Protein AF-A0A9X3UJI6-F1 (afdb_monomer_lite)

Sequence (115 aa):
MTDERDRELNRLFAEADKPLDGEAFATWTMRSAGDGRRRHVVKILVVIVVVLLASMLFAAPMQQAAILVMNGLATPLFTIGDPVLGAALLPVNTIATPCALLFLMLRAARRRLFR

Radius of gyration: 37.48 Å; chains: 1; bounding box: 63×38×109 Å

Foldseek 3Di:
DVVVVVVVVVVVVVVVPPPPPVVVVVVVVVCVVPVVVVVVVVVVVVVVVVVVVVCVVCVVVVVVVVVVVVVQQQDFQDDDPDPVVCVVCSVCRGNVNVVVVVVVVVVVVVVVVVD

Secondary structure (DSSP, 8-state):
--HHHHHHHHHHHHHHTS---HHHHHHHHHHHHHHHHHHHHHHHHHHHHHHHHHHHHHHHHHHHHHHHHHHHHTSBSS--SSHHHHHHHTTTSBTHHHHHHHHHHHHHHHHHHT-

pLDDT: mean 80.9, std 10.62, range [49.69, 96.44]

Organism: NCBI:txid1922333

Structure (mmCIF, N/CA/C/O backbone):
data_AF-A0A9X3UJI6-F1
#
_entry.id   AF-A0A9X3UJI6-F1
#
loop_
_atom_site.group_PDB
_atom_site.id
_atom_site.type_symbol
_atom_site.label_atom_id
_atom_site.label_alt_id
_atom_site.label_comp_id
_atom_site.label_asym_id
_atom_site.label_entity_id
_atom_site.label_seq_id
_atom_site.pdbx_PDB_ins_code
_atom_site.Cartn_x
_atom_site.Cartn_y
_atom_site.Cartn_z
_atom_site.occupancy
_atom_site.B_iso_or_equiv
_atom_site.auth_seq_id
_atom_site.auth_comp_id
_atom_site.auth_asym_id
_atom_site.auth_atom_id
_atom_site.pdbx_PDB_model_num
ATOM 1 N N . MET A 1 1 ? -36.131 -8.333 76.425 1.00 49.69 1 MET A N 1
ATOM 2 C CA . MET A 1 1 ? -34.987 -8.161 75.493 1.00 49.69 1 MET A CA 1
ATOM 3 C C . MET A 1 1 ? -35.356 -8.426 74.024 1.00 49.69 1 MET A C 1
ATOM 5 O O . MET A 1 1 ? -34.466 -8.449 73.187 1.00 49.69 1 MET A O 1
ATOM 9 N N . THR A 1 2 ? -36.637 -8.597 73.678 1.00 60.09 2 THR A N 1
ATOM 10 C CA . THR A 1 2 ? -37.119 -8.843 72.303 1.00 60.09 2 THR A CA 1
ATOM 11 C C . THR A 1 2 ? -37.584 -7.569 71.585 1.00 60.09 2 THR A C 1
ATOM 13 O O . THR A 1 2 ? -37.317 -7.428 70.398 1.00 60.09 2 THR A O 1
ATOM 16 N N . ASP A 1 3 ? -38.151 -6.596 72.308 1.00 64.38 3 ASP A N 1
ATOM 17 C CA . ASP A 1 3 ? -38.737 -5.381 71.706 1.00 64.38 3 ASP A CA 1
ATOM 18 C C . ASP A 1 3 ? -37.740 -4.485 70.957 1.00 64.38 3 ASP A C 1
ATOM 20 O O . ASP A 1 3 ? -38.093 -3.816 69.988 1.00 64.38 3 ASP A O 1
ATOM 24 N N . GLU A 1 4 ? -36.482 -4.453 71.392 1.00 65.06 4 GLU A N 1
ATOM 25 C CA . GLU A 1 4 ? -35.472 -3.554 70.822 1.00 65.06 4 GLU A CA 1
ATOM 26 C C . GLU A 1 4 ? -34.959 -4.066 69.467 1.00 65.06 4 GLU A C 1
ATOM 28 O O . GLU A 1 4 ? -34.806 -3.287 68.525 1.00 65.06 4 GLU A O 1
ATOM 33 N N . ARG A 1 5 ? -34.825 -5.396 69.326 1.00 59.84 5 ARG A N 1
ATOM 34 C CA . ARG A 1 5 ? -34.495 -6.061 68.054 1.00 59.84 5 ARG A CA 1
ATOM 35 C C . ARG A 1 5 ? -35.612 -5.912 67.028 1.00 59.84 5 ARG A C 1
ATOM 37 O O . ARG A 1 5 ? -35.316 -5.679 65.860 1.00 59.84 5 ARG A O 1
ATOM 44 N N . ASP A 1 6 ? -36.869 -6.001 67.453 1.00 72.81 6 ASP A N 1
ATOM 45 C CA . ASP A 1 6 ? -38.018 -5.855 66.553 1.00 72.81 6 ASP A CA 1
ATOM 46 C C . ASP A 1 6 ? -38.169 -4.415 66.048 1.00 72.81 6 ASP A C 1
ATOM 48 O O . ASP A 1 6 ? -38.568 -4.182 64.905 1.00 72.81 6 ASP A O 1
ATOM 52 N N . ARG A 1 7 ? -37.780 -3.427 66.860 1.00 77.69 7 ARG A N 1
ATOM 53 C CA . ARG A 1 7 ? -37.749 -2.018 66.447 1.00 77.69 7 ARG A CA 1
ATOM 54 C C . ARG A 1 7 ? -36.682 -1.747 65.392 1.00 77.69 7 ARG A C 1
ATOM 56 O O . ARG A 1 7 ? -36.940 -1.019 64.434 1.00 77.69 7 ARG A O 1
ATOM 63 N N . GLU A 1 8 ? -35.501 -2.330 65.563 1.00 79.12 8 GLU A N 1
ATOM 64 C CA . GLU A 1 8 ? -34.393 -2.187 64.620 1.00 79.12 8 GLU A CA 1
ATOM 65 C C . GLU A 1 8 ? -34.679 -2.918 63.302 1.00 79.12 8 GLU A C 1
ATOM 67 O O . GLU A 1 8 ? -34.465 -2.352 62.231 1.00 79.12 8 GLU A O 1
ATOM 72 N N . LEU A 1 9 ? -35.285 -4.109 63.366 1.00 76.56 9 LEU A N 1
ATOM 73 C CA . LEU A 1 9 ? -35.761 -4.827 62.182 1.00 76.56 9 LEU A CA 1
ATOM 74 C C . LEU A 1 9 ? -36.803 -4.006 61.412 1.00 76.56 9 LEU A C 1
ATOM 76 O O . LEU A 1 9 ? -36.658 -3.798 60.211 1.00 76.56 9 LEU A O 1
ATOM 80 N N . ASN A 1 10 ? -37.822 -3.489 62.102 1.00 78.19 10 ASN A N 1
ATOM 81 C CA . ASN A 1 10 ? -38.872 -2.686 61.472 1.00 78.19 10 ASN A CA 1
ATOM 82 C C . ASN A 1 10 ? -38.327 -1.391 60.862 1.00 78.19 10 ASN A C 1
ATOM 84 O O . ASN A 1 10 ? -38.797 -0.964 59.810 1.00 78.19 10 ASN A O 1
ATOM 88 N N . ARG A 1 11 ? -37.303 -0.786 61.476 1.00 82.31 11 ARG A N 1
ATOM 89 C CA . ARG A 1 11 ? -36.611 0.373 60.905 1.00 82.31 11 ARG A CA 1
ATOM 90 C C . ARG A 1 11 ? -35.869 0.011 59.616 1.00 82.31 11 ARG A C 1
ATOM 92 O O . ARG A 1 11 ? -35.954 0.765 58.652 1.00 82.31 11 ARG A O 1
ATOM 99 N N . LEU A 1 12 ? -35.180 -1.130 59.584 1.00 78.00 12 LEU A N 1
ATOM 100 C CA . LEU A 1 12 ? -34.471 -1.606 58.392 1.00 78.00 12 LEU A CA 1
ATOM 101 C C . LEU A 1 12 ? -35.436 -1.963 57.252 1.00 78.00 12 LEU A C 1
ATOM 103 O O . LEU A 1 12 ? -35.159 -1.637 56.101 1.00 78.00 12 LEU A O 1
ATOM 107 N N . PHE A 1 13 ? -36.590 -2.561 57.560 1.00 76.56 13 PHE A N 1
ATOM 108 C CA . PHE A 1 13 ? -37.630 -2.835 56.564 1.00 76.56 13 PHE A CA 1
ATOM 109 C C . PHE A 1 13 ? -38.301 -1.558 56.050 1.00 76.56 13 PHE A C 1
ATOM 111 O O . PHE A 1 13 ? -38.469 -1.423 54.845 1.00 76.56 13 PHE A O 1
ATOM 118 N N . ALA A 1 14 ? -38.599 -0.586 56.918 1.00 76.19 14 ALA A N 1
ATOM 119 C CA . ALA A 1 14 ? -39.141 0.712 56.502 1.00 76.19 14 ALA A CA 1
ATOM 120 C C . ALA A 1 14 ? -38.159 1.522 55.633 1.00 76.19 14 ALA A C 1
ATOM 122 O O . ALA A 1 14 ? -38.567 2.318 54.791 1.00 76.19 14 ALA A O 1
ATOM 123 N N . GLU A 1 15 ? -36.854 1.330 55.829 1.00 69.31 15 GLU A N 1
ATOM 124 C CA . GLU A 1 15 ? -35.813 1.941 55.002 1.00 69.31 15 GLU A CA 1
ATOM 125 C C . GLU A 1 15 ? -35.640 1.220 53.654 1.00 69.31 15 GLU A C 1
ATOM 127 O O . GLU A 1 15 ? -35.392 1.877 52.642 1.00 69.31 15 GLU A O 1
ATOM 132 N N . ALA A 1 16 ? -35.820 -0.104 53.625 1.00 63.38 16 ALA A N 1
ATOM 133 C CA . ALA A 1 16 ? -35.774 -0.922 52.411 1.00 63.38 16 ALA A CA 1
ATOM 134 C C . ALA A 1 16 ? -37.045 -0.816 51.547 1.00 63.38 16 ALA A C 1
ATOM 136 O O . ALA A 1 16 ? -36.970 -1.030 50.341 1.00 63.38 16 ALA A O 1
ATOM 137 N N . ASP A 1 17 ? -38.183 -0.447 52.142 1.00 60.66 17 ASP A N 1
ATOM 138 C CA . ASP A 1 17 ? -39.458 -0.194 51.452 1.00 60.66 17 ASP A CA 1
ATOM 139 C C . ASP A 1 17 ? -39.488 1.171 50.735 1.00 60.66 17 ASP A C 1
ATOM 141 O O . ASP A 1 17 ? -40.481 1.553 50.118 1.00 60.66 17 ASP A O 1
ATOM 145 N N . LYS A 1 18 ? -38.376 1.924 50.773 1.00 60.28 18 LYS A N 1
ATOM 146 C CA . LYS A 1 18 ? -38.174 3.053 49.862 1.00 60.28 18 LYS A CA 1
ATOM 147 C C . LYS A 1 18 ? -38.182 2.494 48.437 1.00 60.28 18 LYS A C 1
ATOM 149 O O . LYS A 1 18 ? -37.282 1.720 48.107 1.00 60.28 18 LYS A O 1
ATOM 154 N N . PRO A 1 19 ? -39.145 2.882 47.581 1.00 56.69 19 PRO A N 1
ATOM 155 C CA . PRO A 1 19 ? -39.188 2.406 46.212 1.00 56.69 19 PRO A CA 1
ATOM 156 C C . PRO A 1 19 ? -37.906 2.866 45.523 1.00 56.69 19 PRO A C 1
ATOM 158 O O . PRO A 1 19 ? -37.726 4.045 45.219 1.00 56.69 19 PRO A O 1
ATOM 161 N N . LEU A 1 20 ? -36.978 1.930 45.322 1.00 60.25 20 LEU A N 1
ATOM 162 C CA . LEU A 1 20 ? -35.911 2.101 44.354 1.00 60.25 20 LEU A CA 1
ATOM 163 C C . LEU A 1 20 ? -36.619 2.397 43.044 1.00 60.25 20 LEU A C 1
ATOM 165 O O . LEU A 1 20 ? -37.429 1.588 42.595 1.00 60.25 20 LEU A O 1
ATOM 169 N N . ASP A 1 21 ? -36.361 3.582 42.501 1.00 68.69 21 ASP A N 1
ATOM 170 C CA . ASP A 1 21 ? -36.966 4.078 41.274 1.00 68.69 21 ASP A CA 1
ATOM 171 C C . ASP A 1 21 ? -36.557 3.148 40.119 1.00 68.69 21 ASP A C 1
ATOM 173 O O . ASP A 1 21 ? -35.526 3.310 39.458 1.00 68.69 21 ASP A O 1
ATOM 177 N N . GLY A 1 22 ? -37.309 2.053 39.987 1.00 67.81 22 GLY A N 1
ATOM 178 C CA . GLY A 1 22 ? -36.978 0.910 39.149 1.00 67.81 22 GLY A CA 1
ATOM 179 C C . GLY A 1 22 ? -36.942 1.301 37.681 1.00 67.81 22 GLY A C 1
ATOM 180 O O . GLY A 1 22 ? -36.173 0.724 36.916 1.00 67.81 22 GLY A O 1
ATOM 181 N N . GLU A 1 23 ? -37.690 2.342 37.307 1.00 70.75 23 GLU A N 1
ATOM 182 C CA . GLU A 1 23 ? -37.623 2.971 35.992 1.00 70.75 23 GLU A CA 1
ATOM 183 C C . GLU A 1 23 ? -36.291 3.682 35.760 1.00 70.75 23 GLU A C 1
ATOM 185 O O . GLU A 1 23 ? -35.681 3.493 34.706 1.00 70.75 23 GLU A O 1
ATOM 190 N N . ALA A 1 24 ? -35.782 4.448 36.728 1.00 72.88 24 ALA A N 1
ATOM 191 C CA . ALA A 1 24 ? -34.482 5.106 36.608 1.00 72.88 24 ALA A CA 1
ATOM 192 C C . ALA A 1 24 ? -33.337 4.081 36.515 1.00 72.88 24 ALA A C 1
ATOM 194 O O . ALA A 1 24 ? -32.437 4.218 35.678 1.00 72.88 24 ALA A O 1
ATOM 195 N N . PHE A 1 25 ? -33.400 3.009 37.311 1.00 73.56 25 PHE A N 1
ATOM 196 C CA . PHE A 1 25 ? -32.430 1.914 37.259 1.00 73.56 25 PHE A CA 1
ATOM 197 C C . PHE A 1 25 ? -32.507 1.125 35.941 1.00 73.56 25 PHE A C 1
ATOM 199 O O . PHE A 1 25 ? -31.468 0.862 35.327 1.00 73.56 25 PHE A O 1
ATOM 206 N N . ALA A 1 26 ? -33.711 0.794 35.461 1.00 74.94 26 ALA A N 1
ATOM 207 C CA . ALA A 1 26 ? -33.925 0.119 34.178 1.00 74.94 26 ALA A CA 1
ATOM 208 C C . ALA A 1 26 ? -33.450 0.983 32.998 1.00 74.94 26 ALA A C 1
ATOM 210 O O . ALA A 1 26 ? -32.753 0.508 32.100 1.00 74.94 26 ALA A O 1
ATOM 211 N N . THR A 1 27 ? -33.740 2.284 33.035 1.00 76.50 27 THR A N 1
ATOM 212 C CA . THR A 1 27 ? -33.306 3.247 32.015 1.00 76.50 27 THR A CA 1
ATOM 213 C C . THR A 1 27 ? -31.783 3.374 31.985 1.00 76.50 27 THR A C 1
ATOM 215 O O . THR A 1 27 ? -31.173 3.403 30.912 1.00 76.50 27 THR A O 1
ATOM 218 N N . TRP A 1 28 ? -31.140 3.413 33.155 1.00 75.81 28 TRP A N 1
ATOM 219 C CA . TRP A 1 28 ? -29.685 3.482 33.273 1.00 75.81 28 TRP A CA 1
ATOM 220 C C . TRP A 1 28 ? -28.996 2.185 32.822 1.00 75.81 28 TRP A C 1
ATOM 222 O O . TRP A 1 28 ? -28.017 2.242 32.075 1.00 75.81 28 TRP A O 1
ATOM 232 N N . THR A 1 29 ? -29.525 1.016 33.195 1.00 69.62 29 THR A N 1
ATOM 233 C CA . THR A 1 29 ? -28.976 -0.284 32.767 1.00 69.62 29 THR A CA 1
ATOM 234 C C . THR A 1 29 ? -29.142 -0.511 31.264 1.00 69.62 29 THR A C 1
ATOM 236 O O . THR A 1 29 ? -28.184 -0.929 30.609 1.00 69.62 29 THR A O 1
ATOM 239 N N . MET A 1 30 ? -30.286 -0.143 30.676 1.00 71.06 30 MET A N 1
ATOM 240 C CA . MET A 1 30 ? -30.489 -0.196 29.222 1.00 71.06 30 MET A CA 1
ATOM 241 C C . MET A 1 30 ? -29.557 0.760 28.462 1.00 71.06 30 MET A C 1
ATOM 243 O O . MET A 1 30 ? -28.997 0.381 27.428 1.00 71.06 30 MET A O 1
ATOM 247 N N . ARG A 1 31 ? -29.316 1.975 28.981 1.00 65.25 31 ARG A N 1
ATOM 248 C CA . ARG A 1 31 ? -28.329 2.908 28.403 1.00 65.25 31 ARG A CA 1
ATOM 249 C C . ARG A 1 31 ? -26.905 2.365 28.482 1.00 65.25 31 ARG A C 1
ATOM 251 O O . ARG A 1 31 ? -26.198 2.395 27.476 1.00 65.25 31 ARG A O 1
ATOM 258 N N . SER A 1 32 ? -26.497 1.839 29.636 1.00 62.91 32 SER A N 1
ATOM 259 C CA . SER A 1 32 ? -25.155 1.277 29.837 1.00 62.91 32 SER A CA 1
ATOM 260 C C . SER A 1 32 ? -24.891 0.051 28.956 1.00 62.91 32 SER A C 1
ATOM 262 O O . SER A 1 32 ? -23.776 -0.108 28.458 1.00 62.91 32 SER A O 1
ATOM 264 N N . ALA A 1 33 ? -25.907 -0.774 28.681 1.00 63.78 33 ALA A N 1
ATOM 265 C CA . ALA A 1 33 ? -25.784 -1.916 27.772 1.00 63.78 33 ALA A CA 1
ATOM 266 C C . ALA A 1 33 ? -25.642 -1.500 26.290 1.00 63.78 33 ALA A C 1
ATOM 268 O O . ALA A 1 33 ? -24.910 -2.137 25.530 1.00 63.78 33 ALA A O 1
ATOM 269 N N . GLY A 1 34 ? -26.298 -0.413 25.864 1.00 61.47 34 GLY A N 1
ATOM 270 C CA . GLY A 1 34 ? -26.243 0.078 24.478 1.00 61.47 34 GLY A CA 1
ATOM 271 C C . GLY A 1 34 ? -24.972 0.864 24.123 1.00 61.47 34 GLY A C 1
ATOM 272 O O . GLY A 1 34 ? -24.564 0.921 22.956 1.00 61.47 34 GLY A O 1
ATOM 273 N N . ASP A 1 35 ? -24.311 1.446 25.122 1.00 68.25 35 ASP A N 1
ATOM 274 C CA . ASP A 1 35 ? -23.213 2.393 24.922 1.00 68.25 35 ASP A CA 1
ATOM 275 C C . ASP A 1 35 ? -21.940 1.736 24.358 1.00 68.25 35 ASP A C 1
ATOM 277 O O . ASP A 1 35 ? -21.201 2.348 23.581 1.00 68.25 35 ASP A O 1
ATOM 281 N N . GLY A 1 36 ? -21.707 0.455 24.665 1.00 71.19 36 GLY A N 1
ATOM 282 C CA . GLY A 1 36 ? -20.557 -0.302 24.158 1.00 71.19 36 GLY A CA 1
ATOM 283 C C . GLY A 1 36 ? -20.560 -0.450 22.633 1.00 71.19 36 GLY A C 1
ATOM 284 O O . GLY A 1 36 ? -19.538 -0.219 21.980 1.00 71.19 36 GLY A O 1
ATOM 285 N N . ARG A 1 37 ? -21.725 -0.752 22.043 1.00 75.25 37 ARG A N 1
ATOM 286 C CA . ARG A 1 37 ? -21.870 -0.925 20.587 1.00 75.25 37 ARG A CA 1
ATOM 287 C C . ARG A 1 37 ? -21.697 0.401 19.853 1.00 75.25 37 ARG A C 1
ATOM 289 O O . ARG A 1 37 ? -20.983 0.458 18.854 1.00 75.25 37 ARG A O 1
ATOM 296 N N . ARG A 1 38 ? -22.274 1.484 20.383 1.00 79.88 38 ARG A N 1
ATOM 297 C CA . ARG A 1 38 ? -22.138 2.832 19.813 1.00 79.88 38 ARG A CA 1
ATOM 298 C C . ARG A 1 38 ? -20.692 3.327 19.870 1.00 79.88 38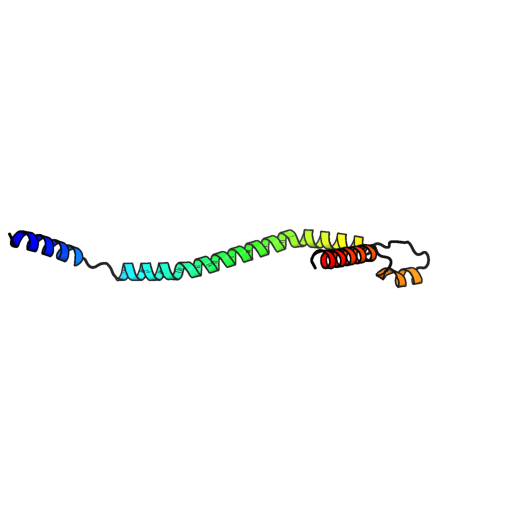 ARG A C 1
ATOM 300 O O . ARG A 1 38 ? -20.180 3.813 18.866 1.00 79.88 38 ARG A O 1
ATOM 307 N N . ARG A 1 39 ? -19.997 3.131 20.996 1.00 82.06 39 ARG A N 1
ATOM 308 C CA . ARG A 1 39 ? -18.565 3.459 21.127 1.00 82.06 39 ARG A CA 1
ATOM 309 C C . ARG A 1 39 ? -17.704 2.665 20.146 1.00 82.06 39 ARG A C 1
ATOM 311 O O . ARG A 1 39 ? -16.749 3.213 19.604 1.00 82.06 39 ARG A O 1
ATOM 318 N N . HIS A 1 40 ? -18.032 1.397 19.898 1.00 86.00 40 HIS A N 1
ATOM 319 C CA . HIS A 1 40 ? -17.296 0.575 18.940 1.00 86.00 40 HIS A CA 1
ATOM 320 C C . HIS A 1 40 ? -17.495 1.048 17.493 1.00 86.00 40 HIS A C 1
ATOM 322 O O . HIS A 1 40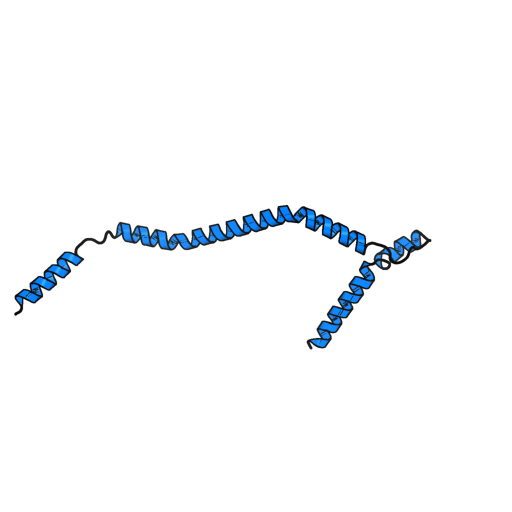 ? -16.515 1.220 16.773 1.00 86.00 40 HIS A O 1
ATOM 328 N N . VAL A 1 41 ? -18.733 1.364 17.097 1.00 88.88 41 VAL A N 1
ATOM 329 C CA . VAL A 1 41 ? -19.033 1.938 15.773 1.00 88.88 41 VAL A CA 1
ATOM 330 C C . VAL A 1 41 ? -18.311 3.272 15.569 1.00 88.88 41 VAL A C 1
ATOM 332 O O . VAL A 1 41 ? -17.698 3.478 14.527 1.00 88.88 41 VAL A O 1
ATOM 335 N N . VAL A 1 42 ? -18.309 4.153 16.575 1.00 91.06 42 VAL A N 1
ATOM 336 C CA . VAL A 1 42 ? -17.592 5.438 16.503 1.00 91.06 42 VAL A CA 1
ATOM 337 C C . VAL A 1 42 ? -16.083 5.229 16.367 1.00 91.06 42 VAL A C 1
ATOM 339 O O . VAL A 1 42 ? -15.458 5.889 15.545 1.00 91.06 42 VAL A O 1
ATOM 342 N N . LYS A 1 43 ? -15.486 4.284 17.106 1.00 92.75 43 LYS A N 1
ATOM 343 C CA . LYS A 1 43 ? -14.058 3.949 16.960 1.00 92.75 43 LYS A CA 1
ATOM 344 C C . LYS A 1 43 ? -13.724 3.482 15.545 1.00 92.75 43 LYS A C 1
ATOM 346 O O . LYS A 1 43 ? -12.753 3.961 14.971 1.00 92.75 43 LYS A O 1
ATOM 351 N N . ILE A 1 44 ? -14.532 2.585 14.979 1.00 94.00 44 ILE A N 1
ATOM 352 C CA . ILE A 1 44 ? -14.344 2.105 13.603 1.00 94.00 44 ILE A CA 1
ATOM 353 C C . ILE A 1 44 ? -14.454 3.270 12.617 1.00 94.00 44 ILE A C 1
ATOM 355 O O . ILE A 1 44 ? -13.598 3.416 11.750 1.00 94.00 44 ILE A O 1
ATOM 359 N N . LEU A 1 45 ? -15.459 4.134 12.783 1.00 95.62 45 LEU A N 1
ATOM 360 C CA . LEU A 1 45 ? -15.649 5.304 11.930 1.00 95.62 45 LEU A CA 1
ATOM 361 C C . LEU A 1 45 ? -14.432 6.238 11.971 1.00 95.62 45 LEU A C 1
ATOM 363 O O . LEU A 1 45 ? -13.947 6.656 10.925 1.00 95.62 45 LEU A O 1
ATOM 367 N N . VAL A 1 46 ? -13.900 6.516 13.164 1.00 95.56 46 VAL A N 1
ATOM 368 C CA . VAL A 1 46 ? -12.691 7.336 13.333 1.00 95.56 46 VAL A CA 1
ATOM 369 C C . VAL A 1 46 ? -11.497 6.697 12.629 1.00 95.56 46 VAL A C 1
ATOM 371 O O . VAL A 1 46 ? -10.788 7.389 11.906 1.00 95.56 46 VAL A O 1
ATOM 374 N N . VAL A 1 47 ? -11.291 5.386 12.782 1.00 95.94 47 VAL A N 1
ATOM 375 C CA . VAL A 1 47 ? -10.205 4.674 12.089 1.00 95.94 47 VAL A CA 1
ATOM 376 C C . VAL A 1 47 ? -10.352 4.797 10.575 1.00 95.94 47 VAL A C 1
ATOM 378 O O . VAL A 1 47 ? -9.379 5.127 9.904 1.00 95.94 47 VAL A O 1
ATOM 381 N N . ILE A 1 48 ? -11.556 4.594 10.035 1.00 96.19 48 ILE A N 1
ATOM 382 C CA . ILE A 1 48 ? -11.816 4.733 8.597 1.00 96.19 48 ILE A CA 1
ATOM 383 C C . ILE A 1 48 ? -11.477 6.147 8.129 1.00 96.19 48 ILE A C 1
ATOM 385 O O . ILE A 1 48 ? -10.769 6.299 7.140 1.00 96.19 48 ILE A O 1
ATOM 389 N N . VAL A 1 49 ? -11.930 7.176 8.848 1.00 96.44 49 VAL A N 1
ATOM 390 C CA . VAL A 1 49 ? -11.651 8.577 8.501 1.00 96.44 49 VAL A CA 1
ATOM 391 C C . VAL A 1 49 ? -10.151 8.863 8.528 1.00 96.44 49 VAL A C 1
ATOM 393 O O . VAL A 1 49 ? -9.633 9.460 7.589 1.00 96.44 49 VAL A O 1
ATOM 396 N N . VAL A 1 50 ? -9.434 8.403 9.556 1.00 95.50 50 VAL A N 1
ATOM 397 C CA . VAL A 1 50 ? -7.978 8.579 9.658 1.00 95.50 50 VAL A CA 1
ATOM 398 C C . VAL A 1 50 ? -7.259 7.883 8.505 1.00 95.50 50 VAL A C 1
ATOM 400 O O . VAL A 1 50 ? -6.395 8.490 7.878 1.00 95.50 50 VAL A O 1
ATOM 403 N N . VAL A 1 51 ? -7.627 6.640 8.188 1.00 94.69 51 VAL A N 1
ATOM 404 C CA . VAL A 1 51 ? -7.046 5.895 7.063 1.00 94.69 51 VAL A CA 1
ATOM 405 C C . VAL A 1 51 ? -7.347 6.591 5.739 1.00 94.69 51 VAL A C 1
ATOM 407 O O . VAL A 1 51 ? -6.461 6.697 4.897 1.00 94.69 51 VAL A O 1
ATOM 410 N N . LEU A 1 52 ? -8.562 7.109 5.557 1.00 93.62 52 LEU A N 1
ATOM 411 C CA . LEU A 1 52 ? -8.962 7.801 4.336 1.00 93.62 52 LEU A CA 1
ATOM 412 C C . LEU A 1 52 ? -8.182 9.111 4.160 1.00 93.62 52 LEU A C 1
ATOM 414 O O . LEU A 1 52 ? -7.615 9.345 3.095 1.00 93.62 52 LEU A O 1
ATOM 418 N N . LEU A 1 53 ? -8.063 9.913 5.220 1.00 92.75 53 LEU A N 1
ATOM 419 C CA . LEU A 1 53 ? -7.256 11.135 5.224 1.00 92.75 53 LEU A CA 1
ATOM 420 C C . LEU A 1 53 ? -5.773 10.843 4.981 1.00 92.75 53 LEU A C 1
ATOM 422 O O . LEU A 1 53 ? -5.151 11.502 4.150 1.00 92.75 53 LEU A O 1
ATOM 426 N N . ALA A 1 54 ? -5.219 9.828 5.648 1.00 91.00 54 ALA A N 1
ATOM 427 C CA . ALA A 1 54 ? -3.851 9.386 5.412 1.00 91.00 54 ALA A CA 1
ATOM 428 C C . ALA A 1 54 ? -3.669 8.947 3.953 1.00 91.00 54 ALA A C 1
ATOM 430 O O . ALA A 1 54 ? -2.724 9.375 3.299 1.00 91.00 54 ALA A O 1
ATOM 431 N N . SER A 1 55 ? -4.599 8.164 3.404 1.00 88.62 55 SER A N 1
ATOM 432 C CA . SER A 1 55 ? -4.532 7.724 2.011 1.00 88.62 55 SER A CA 1
ATOM 433 C C . SER A 1 55 ? -4.547 8.900 1.035 1.00 88.62 55 SER A C 1
ATOM 435 O O . SER A 1 55 ? -3.740 8.914 0.116 1.00 88.62 55 SER A O 1
ATOM 437 N N . MET A 1 56 ? -5.376 9.925 1.262 1.00 89.00 56 MET A N 1
ATOM 438 C CA . MET A 1 56 ? -5.402 11.121 0.416 1.00 89.00 56 MET A CA 1
ATOM 439 C C . MET A 1 56 ? -4.106 11.925 0.513 1.00 89.00 56 MET A C 1
ATOM 441 O O . MET A 1 56 ? -3.576 12.357 -0.508 1.00 89.00 56 MET A O 1
ATOM 445 N N . LEU A 1 57 ? -3.577 12.095 1.726 1.00 90.38 57 LEU A N 1
ATOM 446 C CA . LEU A 1 57 ? -2.344 12.844 1.953 1.00 90.38 57 LEU A CA 1
ATOM 447 C C . LEU A 1 57 ? -1.127 12.138 1.337 1.00 90.38 57 LEU A C 1
ATOM 449 O O . LEU A 1 57 ? -0.256 12.785 0.759 1.00 90.38 57 LEU A O 1
ATOM 453 N N . PHE A 1 58 ? -1.080 10.808 1.438 1.00 91.12 58 PHE A N 1
ATOM 454 C CA . PHE A 1 58 ? 0.040 10.001 0.961 1.00 91.12 58 PHE A CA 1
ATOM 455 C C . PHE A 1 58 ? -0.124 9.475 -0.470 1.00 91.12 58 PHE A C 1
ATOM 457 O O . PHE A 1 58 ? 0.858 8.994 -1.032 1.00 91.12 58 PHE A O 1
ATOM 464 N N . ALA A 1 59 ? -1.297 9.602 -1.098 1.00 87.69 59 ALA A N 1
ATOM 465 C CA . ALA A 1 59 ? -1.530 9.122 -2.463 1.00 87.69 59 ALA A CA 1
ATOM 466 C C . ALA A 1 59 ? -0.564 9.761 -3.465 1.00 87.69 59 ALA A C 1
ATOM 468 O O . ALA A 1 59 ? 0.122 9.052 -4.199 1.00 87.69 59 ALA A O 1
ATOM 469 N N . ALA A 1 60 ? -0.466 11.092 -3.459 1.00 83.88 60 ALA A N 1
ATOM 470 C CA . ALA A 1 60 ? 0.414 11.824 -4.364 1.00 83.88 60 ALA A CA 1
ATOM 471 C C . ALA A 1 60 ? 1.905 11.467 -4.177 1.00 83.88 60 ALA A C 1
ATOM 473 O O . ALA A 1 60 ? 2.539 11.077 -5.162 1.00 83.88 60 ALA A O 1
ATOM 474 N N . PRO A 1 61 ? 2.491 11.525 -2.961 1.00 87.38 61 PRO A N 1
ATOM 475 C CA . PRO A 1 61 ? 3.894 11.159 -2.783 1.00 87.38 61 PRO A CA 1
ATOM 476 C C . PRO A 1 61 ? 4.154 9.666 -3.030 1.00 87.38 61 PRO A C 1
ATOM 478 O O . PRO A 1 61 ? 5.185 9.336 -3.613 1.00 87.38 61 PRO A O 1
ATOM 481 N N . MET A 1 62 ? 3.234 8.754 -2.676 1.00 87.88 62 MET A N 1
ATOM 482 C CA . MET A 1 62 ? 3.384 7.330 -3.022 1.00 87.88 62 MET A CA 1
ATOM 483 C C . MET A 1 62 ? 3.366 7.109 -4.530 1.00 87.88 62 MET A C 1
ATOM 485 O O . MET A 1 62 ? 4.172 6.331 -5.034 1.00 87.88 62 MET A O 1
ATOM 489 N N . GLN A 1 63 ? 2.479 7.786 -5.258 1.00 89.62 63 GLN A N 1
ATOM 490 C CA . GLN A 1 63 ? 2.420 7.682 -6.711 1.00 89.62 63 GLN A CA 1
ATOM 491 C C . GLN A 1 63 ? 3.712 8.200 -7.349 1.00 89.62 63 GLN A C 1
ATOM 493 O O . GLN A 1 63 ? 4.264 7.539 -8.224 1.00 89.62 63 GLN A O 1
ATOM 498 N N . GLN A 1 64 ? 4.231 9.341 -6.892 1.00 89.62 64 GLN A N 1
ATOM 499 C CA . GLN A 1 64 ? 5.504 9.880 -7.378 1.00 89.62 64 GLN A CA 1
ATOM 500 C C . GLN A 1 64 ? 6.673 8.937 -7.080 1.00 89.62 64 GLN A C 1
ATOM 502 O O . GLN A 1 64 ? 7.478 8.668 -7.968 1.00 89.62 64 GLN A O 1
ATOM 507 N N . ALA A 1 65 ? 6.736 8.381 -5.868 1.00 86.94 65 ALA A N 1
ATOM 508 C CA . ALA A 1 65 ? 7.744 7.390 -5.506 1.00 86.94 65 ALA A CA 1
ATOM 509 C C . ALA A 1 65 ? 7.641 6.134 -6.385 1.00 86.94 65 ALA A C 1
ATOM 511 O O . ALA A 1 65 ? 8.654 5.648 -6.884 1.00 86.94 65 ALA A O 1
ATOM 512 N N . ALA A 1 66 ? 6.426 5.639 -6.635 1.00 86.94 66 ALA A N 1
ATOM 513 C CA . ALA A 1 66 ? 6.194 4.496 -7.510 1.00 86.94 66 ALA A CA 1
ATOM 514 C C . ALA A 1 66 ? 6.636 4.781 -8.952 1.00 86.94 66 ALA A C 1
ATOM 516 O O . ALA A 1 66 ? 7.317 3.954 -9.552 1.00 86.94 66 ALA A O 1
ATOM 517 N N . ILE A 1 67 ? 6.314 5.960 -9.493 1.00 90.75 67 ILE A N 1
ATOM 518 C CA . ILE A 1 67 ? 6.760 6.385 -10.827 1.00 90.75 67 ILE A CA 1
ATOM 519 C C . ILE A 1 67 ? 8.288 6.447 -10.886 1.00 90.75 67 ILE A C 1
ATOM 521 O O . ILE A 1 67 ? 8.883 5.926 -11.826 1.00 90.75 67 ILE A O 1
ATOM 525 N N . LEU A 1 68 ? 8.933 7.038 -9.878 1.00 88.06 68 LEU A N 1
ATOM 526 C CA . LEU A 1 68 ? 10.390 7.145 -9.821 1.00 88.06 68 LEU A CA 1
ATOM 527 C C . LEU A 1 68 ? 11.054 5.761 -9.820 1.00 88.06 68 LEU A C 1
ATOM 529 O O . LEU A 1 68 ? 11.999 5.521 -10.569 1.00 88.06 68 LEU A O 1
ATOM 533 N N . VAL A 1 69 ? 10.521 4.836 -9.020 1.00 86.00 69 VAL A N 1
ATOM 534 C CA . VAL A 1 69 ? 10.995 3.450 -8.951 1.00 86.00 69 VAL A CA 1
ATOM 535 C C . VAL A 1 69 ? 10.790 2.732 -10.284 1.00 86.00 69 VAL A C 1
ATOM 537 O O . VAL A 1 69 ? 11.716 2.086 -10.766 1.00 86.00 69 VAL A O 1
ATOM 540 N N . MET A 1 70 ? 9.620 2.869 -10.910 1.00 84.88 70 MET A N 1
ATOM 541 C CA . MET A 1 70 ? 9.328 2.242 -12.205 1.00 84.88 70 MET A CA 1
ATOM 542 C C . MET 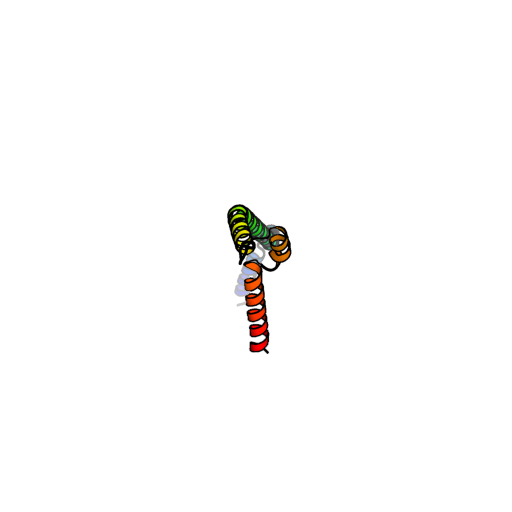A 1 70 ? 10.235 2.780 -13.314 1.00 84.88 70 MET A C 1
ATOM 544 O O . MET A 1 70 ? 10.774 1.995 -14.090 1.00 84.88 70 MET A O 1
ATOM 548 N N . ASN A 1 71 ? 10.472 4.092 -13.350 1.00 85.44 71 ASN A N 1
ATOM 549 C CA . ASN A 1 71 ? 11.384 4.712 -14.311 1.00 85.44 71 ASN A CA 1
ATOM 550 C C . ASN A 1 71 ? 12.830 4.245 -14.101 1.00 85.44 71 ASN A C 1
ATOM 552 O O . ASN A 1 71 ? 13.523 3.920 -15.065 1.00 85.44 71 ASN A O 1
ATOM 556 N N . GLY A 1 72 ? 13.277 4.147 -12.845 1.00 82.00 72 GLY A N 1
ATOM 557 C CA . GLY A 1 72 ? 14.592 3.593 -12.523 1.00 82.00 72 GLY A CA 1
ATOM 558 C C . GLY A 1 72 ? 14.723 2.138 -12.975 1.00 82.00 72 GLY A C 1
ATOM 559 O O . GLY A 1 72 ? 15.680 1.774 -13.649 1.00 82.00 72 GLY A O 1
ATOM 560 N N . LEU A 1 73 ? 13.722 1.309 -12.679 1.00 82.44 73 LEU A N 1
ATOM 561 C CA . LEU A 1 73 ? 13.712 -0.106 -13.052 1.00 82.44 73 LEU A CA 1
ATOM 562 C C . LEU A 1 73 ? 13.678 -0.323 -14.567 1.00 82.44 73 LEU A C 1
ATOM 564 O O . LEU A 1 73 ? 14.314 -1.259 -15.037 1.00 82.44 73 LEU A O 1
ATOM 568 N N . ALA A 1 74 ? 12.980 0.534 -15.315 1.00 82.94 74 ALA A N 1
ATOM 569 C CA . ALA A 1 74 ? 12.892 0.489 -16.775 1.00 82.94 74 ALA A CA 1
ATOM 570 C C . ALA A 1 74 ? 14.132 1.055 -17.490 1.00 82.94 74 ALA A C 1
ATOM 572 O O . ALA A 1 74 ? 14.200 1.023 -18.719 1.00 82.94 74 ALA A O 1
ATOM 573 N N . THR A 1 75 ? 15.116 1.574 -16.751 1.00 84.00 75 THR A N 1
ATOM 574 C CA . THR A 1 75 ? 16.343 2.105 -17.351 1.00 84.00 75 THR A CA 1
ATOM 575 C C . THR A 1 75 ? 17.160 0.961 -17.962 1.00 84.00 75 THR A C 1
ATOM 577 O O . THR A 1 75 ? 17.360 -0.062 -17.291 1.00 84.00 75 THR A O 1
ATOM 580 N N . PRO A 1 76 ? 17.638 1.098 -19.214 1.00 84.31 76 PRO A N 1
ATOM 581 C CA . PRO A 1 76 ? 18.416 0.052 -19.851 1.00 84.31 76 PRO A CA 1
ATOM 582 C C . PRO A 1 76 ? 19.807 -0.086 -19.223 1.00 84.31 76 PRO A C 1
ATOM 584 O O . PRO A 1 76 ? 20.453 0.914 -18.915 1.00 84.31 76 PRO A O 1
ATOM 587 N N . LEU A 1 77 ? 20.284 -1.323 -19.051 1.00 82.50 77 LEU A N 1
ATOM 588 C CA . LEU A 1 77 ? 21.631 -1.595 -18.516 1.00 82.50 77 LEU A CA 1
ATOM 589 C C . LEU A 1 77 ? 22.722 -1.260 -19.537 1.00 82.50 77 LEU A C 1
ATOM 591 O O . LEU A 1 77 ? 23.762 -0.709 -19.184 1.00 82.50 77 LEU A O 1
ATOM 595 N N . PHE A 1 78 ? 22.467 -1.591 -20.802 1.00 83.31 78 PHE A N 1
ATOM 596 C CA . PHE A 1 78 ? 23.367 -1.324 -21.916 1.00 83.31 78 PHE A CA 1
ATOM 597 C C . PHE A 1 78 ? 22.635 -0.593 -23.035 1.00 83.31 78 PHE A C 1
ATOM 599 O O . PHE A 1 78 ? 21.526 -0.972 -23.420 1.00 83.31 78 PHE A O 1
ATOM 606 N N . THR A 1 79 ? 23.280 0.424 -23.600 1.00 81.50 79 THR A N 1
ATOM 607 C CA . THR A 1 79 ? 22.790 1.095 -24.803 1.00 81.50 79 THR A CA 1
ATOM 608 C C . THR A 1 79 ? 23.078 0.209 -26.009 1.00 81.50 79 THR A C 1
ATOM 610 O O . THR A 1 79 ? 24.234 -0.015 -26.364 1.00 81.50 79 THR A O 1
ATOM 613 N N . ILE A 1 80 ? 22.028 -0.316 -26.634 1.00 82.50 80 ILE A N 1
ATOM 614 C CA . ILE A 1 80 ? 22.144 -1.130 -27.845 1.00 82.50 80 ILE A CA 1
ATOM 615 C C . ILE A 1 80 ? 22.021 -0.182 -29.041 1.00 82.50 80 ILE A C 1
ATOM 617 O O . ILE A 1 80 ? 21.032 0.535 -29.158 1.00 82.50 80 ILE A O 1
ATOM 621 N N . GLY A 1 81 ? 23.045 -0.146 -29.899 1.00 78.12 81 GLY A N 1
ATOM 622 C CA . GLY A 1 81 ? 23.092 0.764 -31.053 1.00 78.12 81 GLY A CA 1
ATOM 623 C C . GLY A 1 81 ? 22.081 0.432 -32.156 1.00 78.12 81 GLY A C 1
ATOM 624 O O . GLY A 1 81 ? 21.708 1.315 -32.922 1.00 78.12 81 GLY A O 1
ATOM 625 N N . ASP A 1 82 ? 21.617 -0.819 -32.216 1.00 84.94 82 ASP A N 1
ATOM 626 C CA . ASP A 1 82 ? 20.529 -1.248 -33.098 1.00 84.94 82 ASP A CA 1
ATOM 627 C C . ASP A 1 82 ? 19.169 -1.078 -32.385 1.00 84.94 82 ASP A C 1
ATOM 629 O O . ASP A 1 82 ? 18.923 -1.744 -31.372 1.00 84.94 82 ASP A O 1
ATOM 633 N N . PRO A 1 83 ? 18.264 -0.221 -32.892 1.00 79.62 83 PRO A N 1
ATOM 634 C CA . PRO A 1 83 ? 16.982 0.062 -32.251 1.00 79.62 83 PRO A CA 1
ATOM 635 C C . PRO A 1 83 ? 16.023 -1.138 -32.234 1.00 79.62 83 PRO A C 1
ATOM 637 O O . PRO A 1 83 ? 15.236 -1.271 -31.295 1.00 79.62 83 PRO A O 1
A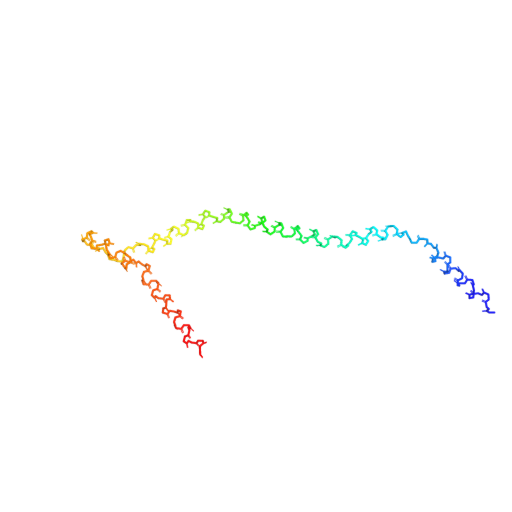TOM 640 N N . VAL A 1 84 ? 16.089 -2.033 -33.227 1.00 84.25 84 VAL A N 1
ATOM 641 C CA . VAL A 1 84 ? 15.220 -3.220 -33.294 1.00 84.25 84 VAL A CA 1
ATOM 642 C C . VAL A 1 84 ? 15.665 -4.239 -32.251 1.00 84.25 84 VAL A C 1
ATOM 644 O O . VAL A 1 84 ? 14.854 -4.757 -31.479 1.00 84.25 84 VAL A O 1
ATOM 647 N N . LEU A 1 85 ? 16.976 -4.475 -32.181 1.00 81.69 85 LEU A N 1
ATOM 648 C CA . LEU A 1 85 ? 17.569 -5.376 -31.197 1.00 81.69 85 LEU A CA 1
ATOM 649 C C . LEU A 1 85 ? 17.413 -4.828 -29.768 1.00 81.69 85 LEU A C 1
ATOM 651 O O . LEU A 1 85 ? 17.132 -5.580 -28.834 1.00 81.69 85 LEU A O 1
ATOM 655 N N . GLY A 1 86 ? 17.539 -3.507 -29.607 1.00 78.94 86 GLY A N 1
ATOM 656 C CA . GLY A 1 86 ? 17.328 -2.802 -28.346 1.00 78.94 86 GLY A CA 1
ATOM 657 C C . GLY A 1 86 ? 15.911 -2.962 -27.802 1.00 78.94 86 GLY A C 1
ATOM 658 O O . GLY A 1 86 ? 15.743 -3.261 -26.620 1.00 78.94 86 GLY A O 1
ATOM 659 N N . ALA A 1 87 ? 14.898 -2.838 -28.662 1.00 78.00 87 ALA A N 1
ATOM 660 C CA . ALA A 1 87 ? 13.503 -3.038 -28.279 1.00 78.00 87 ALA A CA 1
ATOM 661 C C . ALA A 1 87 ? 13.198 -4.501 -27.910 1.00 78.00 87 ALA A C 1
ATOM 663 O O . ALA A 1 87 ? 12.510 -4.755 -26.922 1.00 78.00 87 ALA A O 1
ATOM 664 N N . ALA A 1 88 ? 13.743 -5.465 -28.660 1.00 82.00 88 ALA A N 1
ATOM 665 C CA . ALA A 1 88 ? 13.545 -6.890 -28.389 1.00 82.00 88 ALA A CA 1
ATOM 666 C C . ALA A 1 88 ? 14.165 -7.331 -27.051 1.00 82.00 88 ALA A C 1
ATOM 668 O O . ALA A 1 88 ? 13.597 -8.160 -26.341 1.00 82.00 88 ALA A O 1
ATOM 669 N N . LEU A 1 89 ? 15.322 -6.765 -26.695 1.00 82.56 89 LEU A N 1
ATOM 670 C CA . LEU A 1 89 ? 16.047 -7.109 -25.471 1.00 82.56 89 LEU A CA 1
ATOM 671 C C . LEU A 1 89 ? 15.639 -6.269 -24.262 1.00 82.56 89 LEU A C 1
ATOM 673 O O . LEU A 1 89 ? 16.024 -6.613 -23.150 1.00 82.56 89 LEU A O 1
ATOM 677 N N . LEU A 1 90 ? 14.844 -5.215 -24.439 1.00 79.06 90 LEU A N 1
ATOM 678 C CA . LEU A 1 90 ? 14.436 -4.291 -23.377 1.00 79.06 90 LEU A CA 1
ATOM 679 C C . LEU A 1 90 ? 13.854 -4.984 -22.125 1.00 79.06 90 LEU A C 1
ATOM 681 O O . LEU A 1 90 ? 14.263 -4.627 -21.024 1.00 79.06 90 LEU A O 1
ATOM 685 N N . PRO A 1 91 ? 13.000 -6.026 -22.221 1.00 78.44 91 PRO A N 1
ATOM 686 C CA . PRO A 1 91 ? 12.476 -6.715 -21.036 1.00 78.44 91 PRO A CA 1
ATOM 687 C C . PRO A 1 91 ? 13.554 -7.377 -20.168 1.00 78.44 91 PRO A C 1
ATOM 689 O O . PRO A 1 91 ? 13.347 -7.570 -18.974 1.00 78.44 91 PRO A O 1
ATOM 692 N N . VAL A 1 92 ? 14.697 -7.734 -20.762 1.00 80.56 92 VAL A N 1
ATOM 693 C CA . VAL A 1 92 ? 15.814 -8.413 -20.087 1.00 80.56 92 VAL A CA 1
ATOM 694 C C . VAL A 1 92 ? 16.958 -7.434 -19.798 1.00 80.56 92 VAL A C 1
ATOM 696 O O . VAL A 1 92 ? 17.636 -7.551 -18.780 1.00 80.56 92 VAL A O 1
ATOM 699 N N . ASN A 1 93 ? 17.143 -6.427 -20.648 1.00 82.69 93 ASN A N 1
ATOM 700 C CA . ASN A 1 93 ? 18.171 -5.395 -20.571 1.00 82.69 93 ASN A CA 1
ATOM 701 C C . ASN A 1 93 ? 17.692 -4.187 -19.754 1.00 82.69 93 ASN A C 1
ATOM 703 O O . ASN A 1 93 ? 17.799 -3.053 -20.201 1.00 82.69 93 ASN A O 1
ATOM 707 N N . THR A 1 94 ? 17.150 -4.420 -18.563 1.00 87.38 94 THR A N 1
ATOM 708 C CA . THR A 1 94 ? 16.702 -3.366 -17.643 1.00 87.38 94 THR A CA 1
ATOM 709 C C . THR A 1 94 ? 17.239 -3.608 -16.242 1.00 87.38 94 THR A C 1
ATOM 711 O O . THR A 1 94 ? 17.503 -4.751 -15.867 1.00 87.38 94 THR A O 1
ATOM 714 N N . ILE A 1 95 ? 17.375 -2.544 -15.442 1.00 85.00 95 ILE A N 1
ATOM 715 C CA . ILE A 1 95 ? 17.789 -2.632 -14.027 1.00 85.00 95 ILE A CA 1
ATOM 716 C C . ILE A 1 95 ? 16.860 -3.564 -13.224 1.00 85.00 95 ILE A C 1
ATOM 718 O O . ILE A 1 95 ? 17.292 -4.207 -12.264 1.00 85.00 95 ILE A O 1
ATOM 722 N N . ALA A 1 96 ? 15.604 -3.720 -13.650 1.00 84.06 96 ALA A N 1
ATOM 723 C CA . ALA A 1 96 ? 14.669 -4.677 -13.070 1.00 84.06 96 ALA A CA 1
ATOM 724 C C . ALA A 1 96 ? 15.190 -6.124 -13.045 1.00 84.06 96 ALA A C 1
ATOM 726 O O . ALA A 1 96 ? 14.999 -6.821 -12.046 1.00 84.06 96 ALA A O 1
ATOM 727 N N . THR A 1 97 ? 15.874 -6.574 -14.097 1.00 84.19 97 THR A N 1
ATOM 728 C CA . THR A 1 97 ? 16.339 -7.960 -14.240 1.00 84.19 97 THR A CA 1
ATOM 729 C C . THR A 1 97 ? 17.329 -8.386 -13.146 1.00 84.19 97 THR A C 1
ATOM 731 O O . THR A 1 97 ? 17.049 -9.370 -12.454 1.00 84.19 97 THR A O 1
ATOM 734 N N . PRO A 1 98 ? 18.459 -7.686 -12.904 1.00 87.25 98 PRO A N 1
ATOM 735 C CA . PRO A 1 98 ? 19.374 -8.044 -11.823 1.00 87.25 98 PRO A CA 1
ATOM 736 C C . PRO A 1 98 ? 18.734 -7.880 -10.439 1.00 87.25 98 PRO A C 1
ATOM 738 O O . PRO A 1 98 ? 18.974 -8.715 -9.567 1.00 87.25 98 PRO A O 1
ATOM 741 N N . CYS A 1 99 ? 17.873 -6.876 -10.228 1.00 86.19 99 CYS A N 1
ATOM 742 C CA . CYS A 1 99 ? 17.140 -6.722 -8.968 1.00 86.19 99 CYS A CA 1
ATOM 743 C C . CYS A 1 99 ? 16.218 -7.921 -8.689 1.00 86.19 99 CYS A C 1
ATOM 745 O O . CYS A 1 99 ? 16.210 -8.452 -7.575 1.00 86.19 99 CYS A O 1
ATOM 747 N N . ALA A 1 100 ? 15.476 -8.385 -9.698 1.00 87.25 100 ALA A N 1
ATOM 748 C CA . ALA A 1 100 ? 14.610 -9.554 -9.587 1.00 87.25 100 ALA A CA 1
ATOM 749 C C . ALA A 1 100 ? 15.415 -10.836 -9.325 1.00 87.25 100 ALA A C 1
ATOM 751 O O . ALA A 1 100 ? 15.041 -11.630 -8.458 1.00 87.25 100 ALA A O 1
ATOM 752 N N . LEU A 1 101 ? 16.547 -11.022 -10.012 1.00 90.25 101 LEU A N 1
ATOM 753 C CA . LEU A 1 101 ? 17.443 -12.160 -9.789 1.00 90.25 101 LEU A CA 1
ATOM 754 C C . LEU A 1 101 ? 18.032 -12.158 -8.374 1.00 90.25 101 LEU A C 1
ATOM 756 O O . LEU A 1 101 ? 18.004 -13.192 -7.705 1.00 90.25 101 LEU A O 1
ATOM 760 N N . LEU A 1 102 ? 18.493 -11.006 -7.880 1.00 91.50 102 LEU A N 1
ATOM 761 C CA . LEU A 1 102 ? 19.001 -10.861 -6.516 1.00 91.50 102 LEU A CA 1
ATOM 762 C C . LEU A 1 102 ? 17.915 -11.183 -5.484 1.00 91.50 102 LEU A C 1
ATOM 764 O O . LEU A 1 102 ? 18.157 -11.925 -4.532 1.00 91.50 102 LEU A O 1
ATOM 768 N N . PHE A 1 103 ? 16.696 -10.682 -5.690 1.00 92.69 103 PHE A N 1
ATOM 769 C CA . PHE A 1 103 ? 15.564 -10.986 -4.820 1.00 92.69 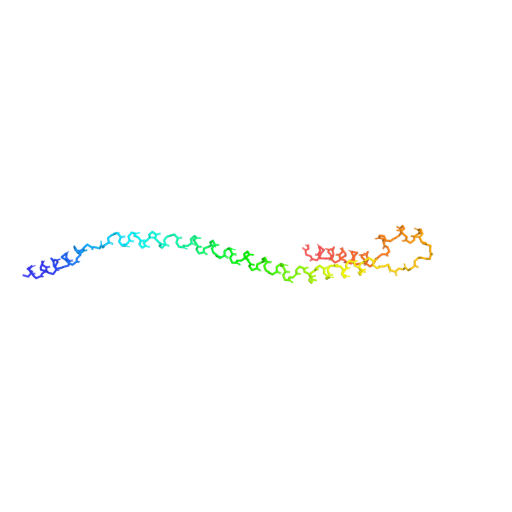103 PHE A CA 1
ATOM 770 C C . PHE A 1 103 ? 15.238 -12.485 -4.804 1.00 92.69 103 PHE A C 1
ATOM 772 O O . PHE A 1 103 ? 15.025 -13.063 -3.735 1.00 92.69 103 PHE A O 1
ATOM 779 N N . LEU A 1 104 ? 15.237 -13.142 -5.968 1.00 92.56 104 LEU A N 1
ATOM 780 C CA . LEU A 1 104 ? 15.036 -14.588 -6.066 1.00 92.56 104 LEU A CA 1
ATOM 781 C C . LEU A 1 104 ? 16.165 -15.368 -5.384 1.00 92.56 104 LEU A C 1
ATOM 783 O O . LEU A 1 104 ? 15.874 -16.330 -4.671 1.00 92.56 104 LEU A O 1
ATOM 787 N N . MET A 1 105 ? 17.420 -14.936 -5.526 1.00 91.56 105 MET A N 1
ATOM 788 C CA . MET A 1 105 ? 18.565 -15.524 -4.825 1.00 91.56 105 MET A CA 1
ATOM 789 C C . MET A 1 105 ? 18.430 -15.392 -3.307 1.00 91.56 105 MET A C 1
ATOM 791 O O . MET A 1 105 ? 18.555 -16.389 -2.598 1.00 91.56 105 MET A O 1
ATOM 795 N N . LEU A 1 106 ? 18.098 -14.203 -2.798 1.00 92.69 106 LEU A N 1
ATOM 796 C CA . LEU A 1 106 ? 17.867 -13.972 -1.368 1.00 92.69 106 LEU A CA 1
ATOM 797 C C . LEU A 1 106 ? 16.697 -14.811 -0.846 1.00 92.69 106 LEU A C 1
ATOM 799 O O . LEU A 1 106 ? 16.792 -15.438 0.210 1.00 92.69 106 LEU A O 1
ATOM 803 N N . ARG A 1 107 ? 15.598 -14.883 -1.602 1.00 91.75 107 ARG A N 1
ATOM 804 C CA . ARG A 1 107 ? 14.437 -15.716 -1.267 1.00 91.75 107 ARG A CA 1
ATOM 805 C C . ARG A 1 107 ? 14.799 -17.202 -1.242 1.00 91.75 107 ARG A C 1
ATOM 807 O O . ARG A 1 107 ? 14.336 -17.919 -0.352 1.00 91.75 107 ARG A O 1
ATOM 814 N N . ALA A 1 108 ? 15.610 -17.671 -2.187 1.00 91.31 108 ALA A N 1
ATOM 815 C CA . ALA A 1 108 ? 16.093 -19.048 -2.231 1.00 91.31 108 ALA A CA 1
ATOM 816 C C . ALA A 1 108 ? 17.055 -19.356 -1.072 1.00 91.31 108 ALA A C 1
ATOM 818 O O . ALA A 1 108 ? 16.904 -20.390 -0.422 1.00 91.31 108 ALA A O 1
ATOM 819 N N . ALA A 1 109 ? 17.981 -18.446 -0.756 1.00 90.69 109 ALA A N 1
ATOM 820 C CA . ALA A 1 109 ? 18.906 -18.570 0.368 1.00 90.69 109 ALA A CA 1
ATOM 821 C C . ALA A 1 109 ? 18.162 -18.600 1.709 1.00 90.69 109 ALA A C 1
ATOM 823 O O . ALA A 1 109 ? 18.393 -19.491 2.523 1.00 90.69 109 ALA A O 1
ATOM 824 N N . ARG A 1 110 ? 17.178 -17.711 1.902 1.00 92.06 110 ARG A N 1
ATOM 825 C CA . ARG A 1 110 ? 16.305 -17.721 3.084 1.00 92.06 110 ARG A CA 1
ATOM 826 C C . ARG A 1 110 ? 15.560 -19.048 3.224 1.00 92.06 110 ARG A C 1
ATOM 828 O O . ARG A 1 110 ? 15.496 -19.599 4.315 1.00 92.06 110 ARG A O 1
ATOM 835 N N . ARG A 1 111 ? 15.015 -19.592 2.132 1.00 88.88 111 ARG A N 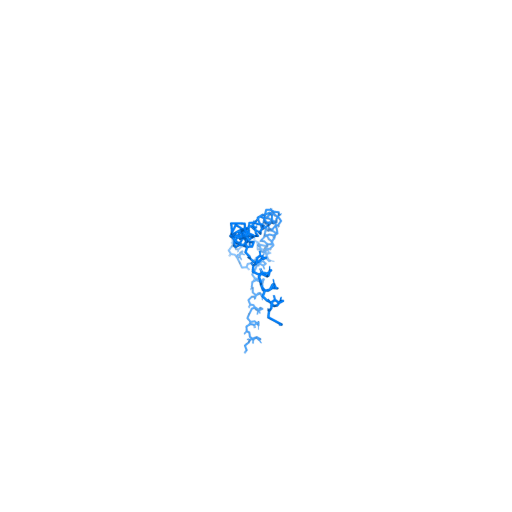1
ATOM 836 C CA . ARG A 1 111 ? 14.350 -20.908 2.159 1.00 88.88 111 ARG A CA 1
ATOM 837 C C . ARG A 1 111 ? 15.298 -22.064 2.487 1.00 88.88 111 ARG A C 1
ATOM 839 O O . ARG A 1 111 ? 14.820 -23.079 2.976 1.00 88.88 111 ARG A O 1
ATOM 846 N N . ARG A 1 112 ? 16.595 -21.935 2.194 1.00 82.50 112 ARG A N 1
ATOM 847 C CA . ARG A 1 112 ? 17.614 -22.935 2.545 1.00 82.50 112 ARG A CA 1
ATOM 848 C C . ARG A 1 112 ? 18.109 -22.814 3.987 1.00 82.50 112 ARG A C 1
ATOM 850 O O . ARG A 1 112 ? 18.432 -23.834 4.562 1.00 82.50 112 ARG A O 1
ATOM 857 N N . LEU A 1 113 ? 18.167 -21.605 4.549 1.00 80.06 113 LEU A N 1
ATOM 858 C CA . LEU A 1 113 ? 18.654 -21.356 5.915 1.00 80.06 113 LEU A CA 1
ATOM 859 C C . LEU A 1 113 ? 17.621 -21.656 7.013 1.00 80.06 113 LEU A C 1
ATOM 861 O O . LEU A 1 113 ? 18.002 -21.933 8.141 1.00 80.06 113 LEU A O 1
ATOM 865 N N . PHE A 1 114 ? 16.326 -21.566 6.698 1.00 71.88 114 PHE A N 1
ATOM 866 C CA . PHE A 1 114 ? 15.225 -21.835 7.637 1.00 71.88 114 PHE A CA 1
ATOM 867 C C . PHE A 1 114 ? 14.518 -23.178 7.358 1.00 71.88 114 PHE A C 1
ATOM 869 O O . PHE A 1 114 ? 13.336 -23.334 7.668 1.00 71.88 114 PHE A O 1
ATOM 876 N N . ARG A 1 115 ? 15.223 -24.117 6.723 1.00 52.22 115 ARG A N 1
ATOM 877 C CA . ARG A 1 115 ? 14.863 -25.537 6.621 1.00 52.22 115 ARG A CA 1
ATOM 878 C C . ARG A 1 115 ? 15.864 -26.340 7.428 1.00 52.22 115 ARG A C 1
ATOM 880 O O . ARG A 1 115 ? 15.416 -27.335 8.027 1.00 52.22 115 ARG A O 1
#